Protein AF-A0A396QS77-F1 (afdb_monomer_lite)

Secondary structure (DSSP, 8-state):
---EEEEEEE-PPTT--EEEEE-TTS-EEEEEETTS-HHHHHHHHHHIIIIIITTTGGG---HHHHHHHHTTTTSS------------S---HHHHHHHHHHHHHHHHHHHHHHHHHHHHHHHHHHHTT-HHHHHHHHHHH---

Radius of gyration: 27.16 Å; chains: 1; bounding box: 49×46×74 Å

Sequence (144 aa):
MNEIVNIQLLNMEIGVKEQLVELPDGNYTLFLNSRYSTDTNYESYLHAYNKHVLGNDFEKSNVQQIEAVAHVDNNPPAPKAEKRSTPAAMMSRNIFEKRIQAIKRRQRRIRKELARVERDMKKLERYGVDFFARAEEEHLYGGL

pLDDT: mean 74.08, std 15.22, range [44.97, 93.94]

Structure (mmCIF, N/CA/C/O backbone):
data_AF-A0A396QS77-F1
#
_entry.id   AF-A0A396QS77-F1
#
loop_
_atom_site.group_PDB
_atom_site.id
_atom_site.type_symbol
_atom_site.label_atom_id
_atom_site.label_alt_id
_atom_site.label_comp_id
_atom_site.label_asym_id
_atom_site.label_entity_id
_atom_site.label_seq_id
_atom_site.pdbx_PDB_ins_code
_atom_site.Cartn_x
_atom_site.Cartn_y
_atom_site.Cartn_z
_atom_site.occupancy
_atom_site.B_iso_or_equiv
_atom_site.auth_seq_id
_atom_site.auth_comp_id
_atom_site.auth_asym_id
_atom_site.auth_atom_id
_atom_site.pdbx_PDB_model_num
ATOM 1 N N . MET A 1 1 ? -3.271 21.255 24.816 1.00 59.22 1 MET A N 1
ATOM 2 C CA . MET A 1 1 ? -2.546 20.710 23.653 1.00 59.22 1 MET A CA 1
ATOM 3 C C . MET A 1 1 ? -2.451 19.228 23.913 1.00 59.22 1 MET A C 1
ATOM 5 O O . MET A 1 1 ? -1.978 18.873 24.982 1.00 59.22 1 MET A O 1
ATOM 9 N N . ASN A 1 2 ? -3.000 18.409 23.024 1.00 70.00 2 ASN A N 1
ATOM 10 C CA . ASN A 1 2 ? -3.003 16.962 23.197 1.00 70.00 2 ASN A CA 1
ATOM 11 C C . ASN A 1 2 ? -1.654 16.423 22.725 1.00 70.00 2 ASN A C 1
ATOM 13 O O . ASN A 1 2 ? -1.241 16.712 21.602 1.00 70.00 2 ASN A O 1
ATOM 17 N N . GLU A 1 3 ? -0.959 15.676 23.577 1.00 79.81 3 GLU A N 1
ATOM 18 C CA . GLU A 1 3 ? 0.391 15.188 23.290 1.00 79.81 3 GLU A CA 1
ATOM 19 C C . GLU A 1 3 ? 0.534 13.702 23.639 1.00 79.81 3 GLU A C 1
ATOM 21 O O . GLU A 1 3 ? -0.193 13.153 24.475 1.00 79.81 3 GLU A O 1
ATOM 26 N N . ILE A 1 4 ? 1.488 13.037 22.981 1.00 81.06 4 ILE A N 1
ATOM 27 C CA . ILE A 1 4 ? 1.901 11.678 23.338 1.00 81.06 4 ILE A CA 1
ATOM 28 C C . ILE A 1 4 ? 2.913 11.800 24.471 1.00 81.06 4 ILE A C 1
ATOM 30 O O . ILE A 1 4 ? 4.058 12.187 24.252 1.00 81.06 4 ILE A O 1
ATOM 34 N N . VAL A 1 5 ? 2.485 11.468 25.683 1.00 84.38 5 VAL A N 1
ATOM 35 C CA . VAL A 1 5 ? 3.304 11.633 26.894 1.00 84.38 5 VAL A CA 1
ATOM 36 C C . VAL A 1 5 ? 4.190 10.411 27.139 1.00 84.38 5 VAL A C 1
ATOM 38 O O . VAL A 1 5 ? 5.237 10.511 27.775 1.00 84.38 5 VAL A O 1
ATOM 41 N N . ASN A 1 6 ? 3.794 9.246 26.624 1.00 87.12 6 ASN A N 1
ATOM 42 C CA . ASN A 1 6 ? 4.503 7.995 26.852 1.00 87.12 6 ASN A CA 1
ATOM 43 C C . ASN A 1 6 ? 4.466 7.100 25.608 1.00 87.12 6 ASN A C 1
ATOM 45 O O . ASN A 1 6 ? 3.424 6.964 24.962 1.00 87.12 6 ASN A O 1
ATOM 49 N N . ILE A 1 7 ? 5.605 6.475 25.298 1.00 88.69 7 ILE A N 1
ATOM 50 C CA . ILE A 1 7 ? 5.770 5.540 24.183 1.00 88.69 7 ILE A CA 1
ATOM 51 C C . ILE A 1 7 ? 6.382 4.256 24.729 1.00 88.69 7 ILE A C 1
ATOM 53 O O . ILE A 1 7 ? 7.469 4.278 25.307 1.00 88.69 7 ILE A O 1
ATOM 57 N N . GLN A 1 8 ? 5.705 3.130 24.524 1.00 90.62 8 GLN A N 1
ATOM 58 C CA . GLN A 1 8 ? 6.179 1.828 24.979 1.00 90.62 8 GLN A CA 1
ATOM 59 C C . GLN A 1 8 ? 6.221 0.818 23.838 1.00 90.62 8 GLN A C 1
ATOM 61 O O . GLN A 1 8 ? 5.301 0.712 23.030 1.00 90.62 8 GLN A O 1
ATOM 66 N N . LEU A 1 9 ? 7.300 0.042 23.801 1.00 90.50 9 LEU A N 1
ATOM 67 C CA . LEU A 1 9 ? 7.445 -1.095 22.901 1.00 90.50 9 LEU A CA 1
ATOM 68 C C . LEU A 1 9 ? 6.901 -2.341 23.597 1.00 90.50 9 LEU A C 1
ATOM 70 O O . LEU A 1 9 ? 7.461 -2.793 24.596 1.00 90.50 9 LEU A O 1
ATOM 74 N N . LEU A 1 10 ? 5.825 -2.904 23.058 1.00 89.69 10 LEU A N 1
ATOM 75 C CA . LEU A 1 10 ? 5.190 -4.110 23.579 1.00 89.69 10 LEU A CA 1
ATOM 76 C C . LEU A 1 10 ? 5.236 -5.231 22.545 1.00 89.69 10 LEU A C 1
ATOM 78 O O . LEU A 1 10 ? 5.105 -5.006 21.343 1.00 89.69 10 LEU A O 1
ATOM 82 N N . ASN A 1 11 ? 5.393 -6.465 23.020 1.00 88.56 11 ASN A N 1
ATOM 83 C CA . ASN A 1 11 ? 5.269 -7.643 22.169 1.00 88.56 11 ASN A CA 1
ATOM 84 C C . ASN A 1 11 ? 3.782 -7.959 21.962 1.00 88.56 11 ASN A C 1
ATOM 86 O O . ASN A 1 11 ? 3.164 -8.615 22.799 1.00 88.56 11 ASN A O 1
ATOM 90 N N . MET A 1 12 ? 3.217 -7.449 20.868 1.00 86.25 12 MET A N 1
ATOM 91 C CA . MET A 1 12 ? 1.801 -7.598 20.526 1.00 86.25 12 MET A CA 1
ATOM 92 C C . MET A 1 12 ? 1.569 -8.725 19.503 1.00 86.25 12 MET A C 1
ATOM 94 O O . MET A 1 12 ? 2.503 -9.308 18.936 1.00 86.25 12 MET A O 1
ATOM 98 N N . GLU A 1 13 ? 0.303 -9.062 19.256 1.00 81.88 13 GLU A N 1
ATOM 99 C CA . GLU A 1 13 ? -0.072 -10.028 18.221 1.00 81.88 13 GLU A CA 1
ATOM 100 C C . GLU A 1 13 ? 0.344 -9.567 16.813 1.00 81.88 13 GLU A C 1
ATOM 102 O O . GLU A 1 13 ? 0.506 -8.377 16.525 1.00 81.88 13 GLU A O 1
A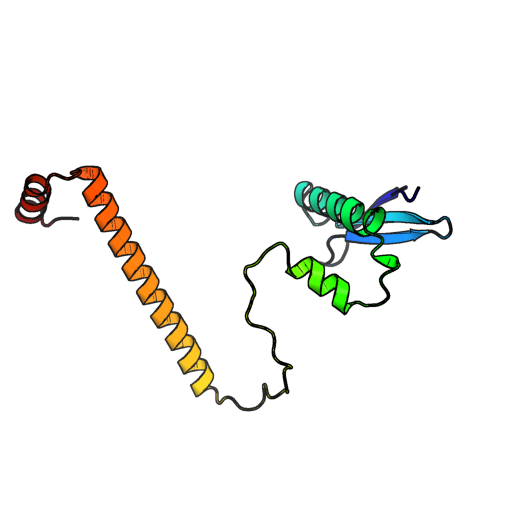TOM 107 N N . ILE A 1 14 ? 0.543 -10.533 15.913 1.00 73.50 14 ILE A N 1
ATOM 108 C CA . ILE A 1 14 ? 0.912 -10.262 14.520 1.00 73.50 14 ILE A CA 1
ATOM 109 C C . ILE A 1 14 ? -0.302 -9.650 13.813 1.00 73.50 14 ILE A C 1
ATOM 111 O O . ILE A 1 14 ? -1.373 -10.246 13.791 1.00 73.50 14 ILE A O 1
ATOM 115 N N . GLY A 1 15 ? -0.120 -8.471 13.217 1.00 74.88 15 GLY A N 1
ATOM 116 C CA . GLY A 1 15 ? -1.182 -7.718 12.537 1.00 74.88 15 GLY A CA 1
ATOM 117 C C . GLY A 1 15 ? -1.560 -6.403 13.221 1.00 74.88 15 GLY A C 1
ATOM 118 O O . GLY A 1 15 ? -2.062 -5.509 12.546 1.00 74.88 15 GLY A O 1
ATOM 119 N N . VAL A 1 16 ? -1.231 -6.228 14.505 1.00 79.06 16 VAL A N 1
ATOM 120 C CA . VAL A 1 16 ? 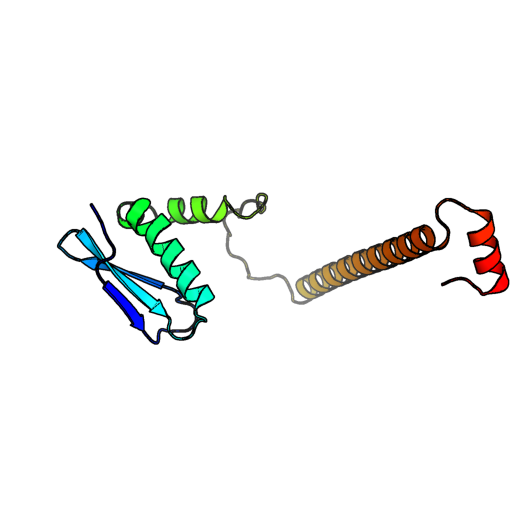-1.387 -4.945 15.212 1.00 79.06 16 VAL A CA 1
ATOM 121 C C . VAL A 1 16 ? -0.048 -4.214 15.199 1.00 79.06 16 VAL A C 1
ATOM 123 O O . VAL A 1 16 ? 0.933 -4.723 15.740 1.00 79.06 16 VAL A O 1
ATOM 126 N N . LYS A 1 17 ? 0.022 -3.059 14.529 1.00 82.69 17 LYS A N 1
ATOM 127 C CA . LYS A 1 17 ? 1.255 -2.253 14.424 1.00 82.69 17 LYS A CA 1
ATOM 128 C C . LYS A 1 17 ? 1.407 -1.285 15.593 1.00 82.69 17 LYS A C 1
ATOM 130 O O . LYS A 1 17 ? 2.458 -1.239 16.229 1.00 82.69 17 LYS A O 1
ATOM 135 N N . GLU A 1 18 ? 0.330 -0.574 15.892 1.00 84.50 18 GLU A N 1
ATOM 136 C CA . GLU A 1 18 ? 0.260 0.443 16.931 1.00 84.50 18 GLU A CA 1
ATOM 137 C C . GLU A 1 18 ? -1.072 0.357 17.672 1.00 84.50 18 GLU A C 1
ATOM 139 O O . GLU A 1 18 ? -2.082 -0.082 17.116 1.00 84.50 18 GLU A O 1
ATOM 144 N N . GLN A 1 19 ? -1.066 0.790 18.926 1.00 83.94 19 GLN A N 1
ATOM 145 C CA . GLN A 1 19 ? -2.266 0.977 19.725 1.00 83.94 19 GLN A CA 1
ATOM 146 C C . GLN A 1 19 ? -2.123 2.271 20.518 1.00 83.94 19 GLN A C 1
ATOM 148 O O . GLN A 1 19 ? -1.087 2.519 21.132 1.00 83.94 19 GLN A O 1
ATOM 153 N N . LEU A 1 20 ? -3.164 3.095 20.508 1.00 84.19 20 LEU A N 1
ATOM 154 C CA . LEU A 1 20 ? -3.175 4.387 21.180 1.00 84.19 20 LEU A CA 1
ATOM 155 C C . LEU A 1 20 ? -4.259 4.379 22.258 1.00 84.19 20 LEU A C 1
ATOM 157 O O . LEU A 1 20 ? -5.385 3.950 22.005 1.00 84.19 20 LEU A O 1
ATOM 161 N N . VAL A 1 21 ? -3.901 4.814 23.464 1.00 84.00 21 VAL A N 1
ATOM 162 C CA . VAL A 1 21 ? -4.811 4.884 24.612 1.00 84.00 21 VAL A CA 1
ATOM 163 C C . VAL A 1 21 ? -4.833 6.312 25.129 1.00 84.00 21 VAL A C 1
ATOM 165 O O . VAL A 1 21 ? -3.786 6.871 25.459 1.00 84.00 21 VAL A O 1
ATOM 168 N N . GLU A 1 22 ? -6.026 6.889 25.199 1.00 84.25 22 GLU A N 1
ATOM 169 C CA . GLU A 1 22 ? -6.252 8.202 25.790 1.00 84.25 22 GLU A CA 1
ATOM 170 C C . GLU A 1 22 ? -6.338 8.091 27.316 1.00 84.25 22 GLU A C 1
ATOM 172 O O . GLU A 1 22 ? -6.998 7.204 27.863 1.00 84.25 22 GLU A O 1
ATOM 177 N N . LEU A 1 23 ? -5.632 8.980 28.006 1.00 83.56 23 LEU A N 1
ATOM 178 C CA . LEU A 1 23 ? -5.692 9.134 29.451 1.00 83.56 23 LEU A CA 1
ATOM 179 C C . LEU A 1 23 ? -6.840 10.082 29.825 1.00 83.56 23 LEU A C 1
ATOM 181 O O . LEU A 1 23 ? -7.202 10.950 29.033 1.00 83.56 23 LEU A O 1
ATOM 185 N N . PRO A 1 24 ? -7.353 9.999 31.066 1.00 80.19 24 PRO A N 1
ATOM 186 C CA . PRO A 1 24 ? -8.389 10.909 31.566 1.00 80.19 24 PRO A CA 1
ATOM 187 C C . PRO A 1 24 ? -8.038 12.400 31.446 1.00 80.19 24 PRO A C 1
ATOM 189 O O . PRO A 1 24 ? -8.931 13.235 31.355 1.00 80.19 24 PRO A O 1
ATOM 192 N N . ASP A 1 25 ? -6.743 12.722 31.417 1.00 78.19 25 ASP A N 1
ATOM 193 C CA . ASP A 1 25 ? -6.226 14.087 31.310 1.00 78.19 25 ASP A CA 1
ATOM 194 C C . ASP A 1 25 ? -6.196 14.622 29.858 1.00 78.19 25 ASP A C 1
ATOM 196 O O . ASP A 1 25 ? -5.723 15.733 29.628 1.00 78.19 25 ASP A O 1
ATOM 200 N N . GLY A 1 26 ? -6.659 13.842 28.867 1.00 75.31 26 GLY A N 1
ATOM 201 C CA . GLY A 1 26 ? -6.647 14.200 27.435 1.00 75.31 26 GLY A CA 1
ATOM 202 C C . GLY A 1 26 ? -5.299 13.986 26.730 1.00 75.31 26 GLY A C 1
ATOM 203 O O . GLY A 1 26 ? -5.114 14.360 25.572 1.00 75.31 26 GLY A O 1
ATOM 204 N N . ASN A 1 27 ? -4.339 13.385 27.433 1.00 83.31 27 ASN A N 1
ATOM 205 C CA . ASN A 1 27 ? -3.037 12.989 26.901 1.00 83.31 27 ASN A CA 1
ATOM 206 C C . ASN A 1 27 ? -3.056 11.543 26.403 1.00 83.31 27 ASN A C 1
ATOM 208 O O . ASN A 1 27 ? -3.898 10.752 26.814 1.00 83.31 27 ASN A O 1
ATOM 212 N N . TYR A 1 28 ? -2.085 11.160 25.576 1.00 84.94 28 TYR A N 1
ATOM 213 C CA . TYR A 1 28 ? -2.070 9.836 24.955 1.00 84.94 28 TYR A CA 1
ATOM 214 C C . TYR A 1 28 ? -0.846 9.008 25.357 1.00 84.94 28 TYR A C 1
ATOM 216 O O . TYR A 1 28 ? 0.267 9.522 25.494 1.00 84.94 28 TYR A O 1
ATOM 224 N N . THR A 1 29 ? -1.047 7.698 25.508 1.00 88.62 29 THR A N 1
ATOM 225 C CA . THR A 1 29 ? 0.028 6.699 25.571 1.00 88.62 29 THR A CA 1
ATOM 226 C C . THR A 1 29 ? 0.011 5.851 24.308 1.00 88.62 29 THR A C 1
ATOM 228 O O . THR A 1 29 ? -1.002 5.227 23.986 1.00 88.62 29 THR A O 1
ATOM 231 N N . LEU A 1 30 ? 1.143 5.824 23.604 1.00 88.69 30 LEU A N 1
ATOM 232 C CA . LEU A 1 30 ? 1.327 5.065 22.374 1.00 88.69 30 LEU A CA 1
ATOM 233 C C . LEU A 1 30 ? 2.071 3.755 22.647 1.00 88.69 30 LEU A C 1
ATOM 235 O O . LEU A 1 30 ? 3.158 3.739 23.226 1.00 88.69 30 LEU A O 1
ATOM 239 N N . PHE A 1 31 ? 1.520 2.661 22.141 1.00 90.31 31 PHE A N 1
ATOM 240 C CA . PHE A 1 31 ? 2.132 1.343 22.164 1.00 90.31 31 PHE A CA 1
ATOM 241 C C . PHE A 1 31 ? 2.538 0.932 20.750 1.00 90.31 31 PHE A C 1
ATOM 243 O O . PHE A 1 31 ? 1.704 0.886 19.847 1.00 90.31 31 PHE A O 1
ATOM 250 N N . LEU A 1 32 ? 3.816 0.610 20.564 1.00 89.75 32 LEU A N 1
ATOM 251 C CA . LEU A 1 32 ? 4.381 0.136 19.300 1.00 89.75 32 LEU A CA 1
ATOM 252 C C . LEU A 1 32 ? 4.727 -1.345 19.401 1.00 89.75 32 LEU A C 1
ATOM 254 O O . LEU A 1 32 ? 5.179 -1.821 20.446 1.00 89.75 32 LEU A O 1
ATOM 258 N N . ASN A 1 33 ? 4.526 -2.085 18.314 1.00 90.81 33 ASN A N 1
ATOM 259 C CA . ASN A 1 33 ? 4.792 -3.515 18.316 1.00 90.81 33 ASN A CA 1
ATOM 260 C C . ASN A 1 33 ? 6.292 -3.799 18.137 1.00 90.81 33 ASN A C 1
ATOM 262 O O . ASN A 1 33 ? 6.888 -3.551 17.087 1.00 90.81 33 ASN A O 1
ATOM 266 N N . SER A 1 34 ? 6.905 -4.386 19.165 1.00 89.19 34 SER A N 1
ATOM 267 C CA . SER A 1 34 ? 8.338 -4.701 19.195 1.00 89.19 34 SER A CA 1
ATOM 268 C C . SER A 1 34 ? 8.773 -5.753 18.170 1.00 89.19 34 SER A C 1
ATOM 270 O O . SER A 1 34 ? 9.968 -5.933 17.950 1.00 89.19 34 SER A O 1
ATOM 272 N N . ARG A 1 35 ? 7.825 -6.451 17.532 1.00 87.00 35 ARG A N 1
ATOM 273 C CA . ARG A 1 35 ? 8.097 -7.457 16.494 1.00 87.00 35 ARG A CA 1
ATOM 274 C C . ARG A 1 35 ? 8.395 -6.857 15.123 1.00 87.00 35 ARG A C 1
ATOM 276 O O . ARG A 1 35 ? 8.922 -7.573 14.274 1.00 87.00 35 ARG A O 1
ATOM 283 N N . TYR A 1 36 ? 8.038 -5.596 14.884 1.00 86.88 36 TYR A N 1
ATOM 284 C CA . TYR A 1 36 ? 8.361 -4.919 13.629 1.00 86.88 36 TYR A CA 1
ATOM 285 C C . TYR A 1 36 ? 9.722 -4.226 13.696 1.00 86.88 36 TYR A C 1
ATOM 287 O O . TYR A 1 36 ? 10.272 -3.980 14.770 1.00 86.88 36 TYR A O 1
ATOM 295 N N . SER A 1 37 ? 10.272 -3.919 12.519 1.00 88.69 37 SER A N 1
ATOM 296 C CA . SER A 1 37 ? 11.521 -3.169 12.405 1.00 88.69 37 SER A CA 1
ATOM 297 C C . SER A 1 37 ? 11.381 -1.752 12.962 1.00 88.69 37 SER A C 1
ATOM 299 O O . SER A 1 37 ? 10.283 -1.198 13.049 1.00 88.69 37 SER A O 1
ATOM 301 N N . THR A 1 38 ? 12.521 -1.145 13.286 1.00 87.44 38 THR A N 1
ATOM 302 C CA . THR A 1 38 ? 12.615 0.257 13.715 1.00 87.44 38 THR A CA 1
ATOM 303 C C . THR A 1 38 ? 11.938 1.206 12.733 1.00 87.44 38 THR A C 1
ATOM 305 O O . THR A 1 38 ? 11.179 2.066 13.164 1.00 87.44 38 THR A O 1
ATOM 308 N N . ASP A 1 39 ? 12.138 1.003 11.431 1.00 88.38 39 ASP A N 1
ATOM 309 C CA . ASP A 1 39 ? 11.572 1.864 10.385 1.00 88.38 39 ASP A CA 1
ATOM 310 C C . ASP A 1 39 ? 10.045 1.756 10.350 1.00 88.38 39 ASP A C 1
ATOM 312 O O . ASP A 1 39 ? 9.341 2.760 10.328 1.00 88.38 39 ASP A O 1
ATOM 316 N N . THR A 1 40 ? 9.520 0.532 10.455 1.00 84.88 40 THR A N 1
ATOM 317 C CA . THR A 1 40 ? 8.069 0.299 10.503 1.00 84.88 40 THR A CA 1
ATOM 318 C C . THR A 1 40 ? 7.454 0.922 11.758 1.00 84.88 40 THR A C 1
ATOM 320 O O . THR A 1 40 ? 6.365 1.491 11.707 1.00 84.88 40 THR A O 1
ATOM 323 N N . ASN A 1 41 ? 8.146 0.832 12.895 1.00 87.31 41 ASN A N 1
ATOM 324 C CA . ASN A 1 41 ? 7.707 1.440 14.149 1.00 87.31 41 ASN A CA 1
ATOM 325 C C . ASN A 1 41 ? 7.778 2.971 14.104 1.00 87.31 41 ASN A C 1
ATOM 327 O O . ASN A 1 41 ? 6.919 3.632 14.683 1.00 87.31 41 ASN A O 1
ATOM 331 N N . TYR A 1 42 ? 8.744 3.539 13.382 1.00 87.38 42 TYR A N 1
ATOM 332 C CA . TYR A 1 42 ? 8.826 4.976 13.138 1.00 87.38 42 TYR A CA 1
ATOM 333 C C . TYR A 1 42 ? 7.675 5.476 12.254 1.00 87.38 42 TYR A C 1
ATOM 335 O O . TYR A 1 42 ? 7.029 6.468 12.589 1.00 87.38 42 TYR A O 1
ATOM 343 N N . GLU A 1 43 ? 7.350 4.760 11.175 1.00 85.69 43 GLU A N 1
ATOM 344 C CA . GLU A 1 43 ? 6.171 5.065 10.351 1.00 85.69 43 GLU A CA 1
ATOM 345 C C . GLU A 1 43 ? 4.872 4.981 11.161 1.00 85.69 43 GLU A C 1
ATOM 347 O O . GLU A 1 43 ? 4.003 5.842 11.031 1.00 85.69 43 GLU A O 1
ATOM 352 N N . SER A 1 44 ? 4.768 3.976 12.031 1.00 84.00 44 SER A N 1
ATOM 353 C CA . SER A 1 44 ? 3.619 3.780 12.923 1.00 84.00 44 SER A CA 1
ATOM 354 C C . SER A 1 44 ? 3.503 4.919 13.951 1.00 84.00 44 SER A C 1
ATOM 356 O O . SER A 1 44 ? 2.432 5.469 14.189 1.00 84.00 44 SER A O 1
ATOM 358 N N . TYR A 1 45 ? 4.630 5.383 14.500 1.00 87.25 45 TYR A N 1
ATOM 359 C CA . TYR A 1 45 ? 4.664 6.571 15.357 1.00 87.25 45 TYR A CA 1
ATOM 360 C C . TYR A 1 45 ? 4.159 7.828 14.633 1.00 87.25 45 TYR A C 1
ATOM 362 O O . TYR A 1 45 ? 3.305 8.549 15.155 1.00 87.25 45 TYR A O 1
ATOM 370 N N . LEU A 1 46 ? 4.662 8.090 13.422 1.00 84.88 46 LEU A N 1
ATOM 371 C CA . LEU A 1 46 ? 4.236 9.241 12.625 1.00 84.88 46 LEU A CA 1
ATOM 372 C C . LEU A 1 46 ? 2.753 9.161 12.259 1.00 84.88 46 LEU A C 1
ATOM 374 O O . LEU A 1 46 ? 2.068 10.183 12.264 1.00 84.88 46 LEU A O 1
ATOM 378 N N . HIS A 1 47 ? 2.259 7.961 11.953 1.00 83.38 47 HIS A N 1
ATOM 379 C CA . HIS A 1 47 ? 0.845 7.720 11.704 1.00 83.38 47 HIS A CA 1
ATOM 380 C C . HIS A 1 47 ? 0.003 8.081 12.934 1.00 83.38 47 HIS A C 1
ATOM 382 O O . HIS A 1 47 ? -0.911 8.900 12.817 1.00 83.38 47 HIS A O 1
ATOM 388 N N . ALA A 1 48 ? 0.360 7.569 14.113 1.00 81.94 48 ALA A N 1
ATOM 389 C CA . ALA A 1 48 ? -0.356 7.854 15.349 1.00 81.94 48 ALA A CA 1
ATOM 390 C C . ALA A 1 48 ? -0.355 9.347 15.712 1.00 81.94 48 ALA A C 1
ATOM 392 O O . ALA A 1 48 ? -1.400 9.910 16.041 1.00 81.94 48 ALA A O 1
ATOM 393 N N . TYR A 1 49 ? 0.792 10.018 15.605 1.00 83.12 49 TYR A N 1
ATOM 394 C CA . TYR A 1 49 ? 0.898 11.441 15.923 1.00 83.12 49 TYR A CA 1
ATOM 395 C C . TYR A 1 49 ? 0.104 12.316 14.938 1.00 83.12 49 TYR A C 1
ATOM 397 O O . TYR A 1 49 ? -0.726 13.131 15.343 1.00 83.12 49 TYR A O 1
ATOM 405 N N . ASN A 1 50 ? 0.303 12.117 13.631 1.00 80.00 50 ASN A N 1
ATOM 406 C CA . ASN A 1 50 ? -0.304 12.976 12.615 1.00 80.00 50 ASN A CA 1
ATOM 407 C C . ASN A 1 50 ? -1.797 12.705 12.413 1.00 80.00 50 ASN A C 1
ATOM 409 O O . ASN A 1 50 ? -2.553 13.643 12.169 1.00 80.00 50 ASN A O 1
ATOM 413 N N . LYS A 1 51 ? -2.238 11.444 12.486 1.00 72.44 51 LYS A N 1
ATOM 414 C CA . LYS A 1 51 ? -3.644 11.101 12.235 1.00 72.44 51 LYS A CA 1
ATOM 415 C C . LYS A 1 51 ? -4.490 11.079 13.493 1.00 72.44 51 LYS A C 1
ATOM 417 O O . LYS A 1 51 ? -5.598 11.602 13.473 1.00 72.44 51 LYS A O 1
ATOM 422 N N . HIS A 1 52 ? -3.989 10.505 14.583 1.00 71.00 52 HIS A N 1
ATOM 423 C CA . HIS A 1 52 ? -4.827 10.295 15.760 1.00 71.00 52 HIS A CA 1
ATOM 424 C C . HIS A 1 52 ? -4.766 11.464 16.743 1.00 71.00 52 HIS A C 1
ATOM 426 O O . HIS A 1 52 ? -5.819 11.917 17.180 1.00 71.00 52 HIS A O 1
ATOM 432 N N . VAL A 1 53 ? -3.575 12.008 17.021 1.00 71.69 53 VAL A N 1
ATOM 433 C CA . VAL A 1 53 ? -3.419 13.137 17.959 1.00 71.69 53 VAL A CA 1
ATOM 434 C C . VAL A 1 53 ? -3.781 14.475 17.311 1.00 71.69 53 VAL A C 1
ATOM 436 O O . VAL A 1 53 ? -4.531 15.254 17.889 1.00 71.69 53 VAL A O 1
ATOM 439 N N . LEU A 1 54 ? -3.293 14.744 16.095 1.00 70.06 54 LEU A N 1
ATOM 440 C CA . LEU A 1 54 ? -3.599 15.990 15.375 1.00 70.06 54 LEU A CA 1
ATOM 441 C C . LEU A 1 54 ? -4.919 15.935 14.586 1.00 70.06 54 LEU A C 1
ATOM 443 O O . LEU A 1 54 ? -5.546 16.970 14.367 1.00 70.06 54 LEU A O 1
ATOM 447 N N . GLY A 1 55 ? -5.345 14.747 14.147 1.00 64.38 55 GLY A N 1
ATOM 448 C CA . GLY A 1 55 ? -6.531 14.561 13.298 1.00 64.38 55 GLY A CA 1
ATOM 449 C C . GLY A 1 55 ? -7.843 14.271 14.038 1.00 64.38 55 GLY A C 1
ATOM 450 O O . GLY A 1 55 ? -8.854 14.035 13.366 1.00 64.38 55 GLY A O 1
ATOM 451 N N . ASN A 1 56 ? -7.832 14.291 15.381 1.00 62.28 56 ASN A N 1
ATOM 452 C CA . ASN A 1 56 ? -8.978 14.053 16.272 1.00 62.28 56 ASN A CA 1
ATOM 453 C C . ASN A 1 56 ? -9.811 12.811 15.891 1.00 62.28 56 ASN A C 1
ATOM 455 O O . ASN A 1 56 ? -11.042 12.830 15.873 1.00 62.28 56 ASN A O 1
ATOM 459 N N . ASP A 1 57 ? -9.142 11.705 15.552 1.00 54.00 57 ASP A N 1
ATOM 460 C CA . ASP A 1 57 ? -9.827 10.479 15.114 1.00 54.00 57 ASP A CA 1
ATOM 461 C C . ASP A 1 57 ? -10.679 9.828 16.220 1.00 54.00 57 ASP A C 1
ATOM 463 O O . ASP A 1 57 ? -11.625 9.111 15.898 1.00 54.00 57 ASP A O 1
ATOM 467 N N . PHE A 1 58 ? -10.413 10.108 17.503 1.00 54.53 58 PHE A N 1
ATOM 468 C CA . PHE A 1 58 ? -11.206 9.590 18.630 1.00 54.53 58 PHE A CA 1
ATOM 469 C C . PHE A 1 58 ? -12.567 10.279 18.808 1.00 54.53 58 PHE A C 1
ATOM 471 O O . PHE A 1 58 ? -13.472 9.697 19.401 1.00 54.53 58 PHE A O 1
ATOM 478 N N . GLU A 1 59 ? -12.760 11.475 18.243 1.00 53.34 59 GLU A N 1
ATOM 479 C CA . GLU A 1 59 ? -14.053 12.178 18.254 1.00 53.34 59 GLU A CA 1
ATOM 480 C C . GLU A 1 59 ? -14.949 11.796 17.064 1.00 53.34 59 GLU A C 1
ATOM 482 O O . GLU A 1 59 ? -16.123 12.179 16.992 1.00 53.34 59 GLU A O 1
ATOM 487 N N . LYS A 1 60 ? -14.424 11.025 16.104 1.00 51.19 60 LYS A N 1
ATOM 488 C CA . LYS A 1 60 ? -15.177 10.621 14.917 1.00 51.19 60 LYS A CA 1
ATOM 489 C C . LYS A 1 60 ? -16.096 9.458 15.268 1.00 51.19 60 LYS A C 1
ATOM 491 O O . LYS A 1 60 ? -15.737 8.289 15.216 1.00 51.19 60 LYS A O 1
ATOM 496 N N . SER A 1 61 ? -17.344 9.805 15.550 1.00 47.22 61 SER A N 1
ATOM 497 C CA . SER A 1 61 ? -18.467 8.910 15.861 1.00 47.22 61 SER A CA 1
ATOM 498 C C . SER A 1 61 ? -18.840 7.892 14.767 1.00 47.22 61 SER A C 1
ATOM 500 O O . SER A 1 61 ? -19.803 7.143 14.934 1.00 47.22 61 SER A O 1
ATOM 502 N N . ASN A 1 62 ? -18.122 7.839 13.638 1.00 47.94 62 ASN A N 1
ATOM 503 C CA . ASN A 1 62 ? -18.522 7.062 12.471 1.00 47.94 62 ASN A CA 1
ATOM 504 C C . ASN A 1 62 ? -17.331 6.356 11.801 1.00 47.94 62 ASN A C 1
ATOM 506 O O . ASN A 1 62 ? -16.590 6.942 11.008 1.00 47.94 62 ASN A O 1
ATOM 510 N N . VAL A 1 63 ? -17.186 5.063 12.100 1.00 52.50 63 VAL A N 1
ATOM 511 C CA . VAL A 1 63 ? -16.127 4.165 11.603 1.00 52.50 63 VAL A CA 1
ATOM 512 C C . VAL A 1 63 ? -16.035 4.171 10.067 1.00 52.50 63 VAL A C 1
ATOM 514 O O . VAL A 1 63 ? -14.937 4.119 9.515 1.00 52.50 63 VAL A O 1
ATOM 517 N N . GLN A 1 64 ? -17.162 4.334 9.358 1.00 47.62 64 GLN A N 1
ATOM 518 C CA . GLN A 1 64 ? -17.193 4.400 7.891 1.00 47.62 64 GLN A CA 1
ATOM 519 C C . GLN A 1 64 ? -16.512 5.647 7.296 1.00 47.62 64 GLN A C 1
ATOM 521 O O . GLN A 1 64 ? -16.057 5.601 6.153 1.00 47.62 64 GLN A O 1
ATOM 526 N N . GLN A 1 65 ? -16.445 6.768 8.022 1.00 51.81 65 GLN A N 1
ATOM 527 C CA . GLN A 1 65 ? -15.818 7.995 7.510 1.00 51.81 65 GLN A CA 1
ATOM 528 C C . GLN A 1 65 ? -14.286 7.929 7.579 1.00 51.81 65 GLN A C 1
ATOM 530 O O . GLN A 1 65 ? -13.610 8.455 6.697 1.00 51.81 65 GLN A O 1
ATOM 535 N N . ILE A 1 66 ? -13.743 7.233 8.581 1.00 52.28 66 ILE A N 1
ATOM 536 C CA . ILE A 1 66 ? -12.297 7.046 8.772 1.00 52.28 66 ILE A CA 1
ATOM 537 C C . ILE A 1 66 ? -11.738 6.095 7.701 1.00 52.28 66 ILE A C 1
ATOM 539 O O . ILE A 1 66 ? -10.712 6.388 7.084 1.00 52.28 66 ILE A O 1
ATOM 543 N N . GLU A 1 67 ? -12.461 5.007 7.403 1.00 48.91 67 GLU A N 1
ATOM 544 C CA . GLU A 1 67 ? -12.115 4.070 6.322 1.00 48.91 67 GLU A CA 1
ATOM 545 C C . GLU A 1 67 ? -12.099 4.772 4.952 1.00 48.91 67 GLU A C 1
ATOM 547 O O . GLU A 1 67 ? -11.194 4.559 4.145 1.00 48.91 67 GLU A O 1
ATOM 552 N N . ALA A 1 68 ? -13.061 5.668 4.702 1.00 52.19 68 ALA A N 1
ATOM 553 C CA . ALA A 1 68 ? -13.138 6.419 3.453 1.00 52.19 68 ALA A CA 1
ATOM 554 C C . ALA A 1 68 ? -11.934 7.354 3.252 1.00 52.19 68 ALA A C 1
ATOM 556 O O . ALA A 1 68 ? -11.373 7.375 2.161 1.00 52.19 68 ALA A O 1
ATOM 557 N N . VAL A 1 69 ? -11.500 8.087 4.283 1.00 56.84 69 VAL A N 1
ATOM 558 C CA . VAL A 1 69 ? -10.337 8.991 4.184 1.00 56.84 69 VAL A CA 1
ATOM 559 C C . VAL A 1 69 ? -9.040 8.198 3.989 1.00 56.84 69 VAL A C 1
ATOM 561 O O . VAL A 1 69 ? -8.248 8.523 3.109 1.00 56.84 69 VAL A O 1
ATOM 564 N N . ALA A 1 70 ? -8.851 7.094 4.720 1.00 54.12 70 ALA A N 1
ATOM 565 C CA . ALA A 1 70 ? -7.657 6.254 4.591 1.00 54.12 70 ALA A CA 1
ATOM 566 C C . ALA A 1 70 ? -7.521 5.574 3.211 1.00 54.12 70 ALA A C 1
ATOM 568 O O . ALA A 1 70 ? -6.409 5.259 2.782 1.00 54.12 70 ALA A O 1
ATOM 569 N N . HIS A 1 71 ? -8.637 5.357 2.507 1.00 51.31 71 HIS A N 1
ATOM 570 C CA . HIS A 1 71 ? -8.667 4.739 1.180 1.00 51.31 71 HIS A CA 1
ATOM 571 C C . HIS A 1 71 ? -8.625 5.726 0.000 1.00 51.31 71 HIS A C 1
ATOM 573 O O . HIS A 1 71 ? -8.536 5.270 -1.141 1.00 51.31 71 HIS A O 1
ATOM 579 N N . VAL A 1 72 ? -8.658 7.042 0.235 1.00 52.12 72 VAL A N 1
ATOM 580 C CA . VAL A 1 72 ? -8.604 8.058 -0.837 1.00 52.12 72 VAL A CA 1
ATOM 581 C C . VAL A 1 72 ? -7.166 8.402 -1.245 1.00 52.12 72 VAL A C 1
ATOM 583 O O . VAL A 1 72 ? -6.916 8.625 -2.428 1.00 52.12 72 VAL A O 1
ATOM 586 N N . ASP A 1 73 ? -6.200 8.349 -0.325 1.00 50.75 73 ASP A N 1
ATOM 587 C CA . ASP A 1 73 ? -4.860 8.904 -0.580 1.00 50.75 73 ASP A CA 1
ATOM 588 C C . ASP A 1 73 ? -3.897 7.985 -1.358 1.00 50.75 73 ASP A C 1
ATOM 590 O O . ASP A 1 73 ? -2.841 8.441 -1.784 1.00 50.75 73 ASP A O 1
ATOM 594 N N . ASN A 1 74 ? -4.226 6.705 -1.588 1.00 49.72 74 ASN A N 1
ATOM 595 C CA . ASN A 1 74 ? -3.257 5.740 -2.145 1.00 49.72 74 ASN A CA 1
ATOM 596 C C . ASN A 1 74 ? -3.759 4.829 -3.277 1.00 49.72 74 ASN A C 1
ATOM 598 O O . ASN A 1 74 ? -3.128 3.811 -3.565 1.00 49.72 74 ASN A O 1
ATOM 602 N N . ASN A 1 75 ? -4.865 5.139 -3.958 1.00 48.38 75 ASN A N 1
ATOM 603 C CA . ASN A 1 75 ? -5.229 4.359 -5.146 1.00 48.38 75 ASN A CA 1
ATOM 604 C C . ASN A 1 75 ? -6.155 5.131 -6.098 1.00 48.38 75 ASN A C 1
ATOM 606 O O . ASN A 1 75 ? -7.119 5.737 -5.627 1.00 48.38 75 ASN A O 1
ATOM 610 N N . PRO A 1 76 ? -5.969 5.058 -7.435 1.00 52.31 76 PRO A N 1
ATOM 611 C CA . PRO A 1 76 ? -7.068 5.343 -8.350 1.00 52.31 76 PRO A CA 1
ATOM 612 C C . PRO A 1 76 ? -8.281 4.481 -7.963 1.00 52.31 76 PRO A C 1
ATOM 614 O O . PRO A 1 76 ? -8.106 3.342 -7.516 1.00 52.31 76 PRO A O 1
ATOM 617 N N . PRO A 1 77 ? -9.507 5.013 -8.102 1.00 46.91 77 PRO A N 1
ATOM 618 C CA . PRO A 1 77 ? -10.694 4.461 -7.467 1.00 46.91 77 PRO A CA 1
ATOM 619 C C . PRO A 1 77 ? -10.876 2.993 -7.850 1.00 46.91 77 PRO A C 1
ATOM 621 O O . PRO A 1 77 ? -11.169 2.661 -9.001 1.00 46.91 77 PRO A O 1
ATOM 624 N N . ALA A 1 78 ? -10.714 2.106 -6.866 1.00 51.91 78 ALA A N 1
ATOM 625 C CA . ALA A 1 78 ? -11.173 0.736 -6.996 1.00 51.91 78 ALA A CA 1
ATOM 626 C C . ALA A 1 78 ? -12.679 0.775 -7.317 1.00 51.91 78 ALA A C 1
ATOM 628 O O . ALA A 1 78 ? -13.406 1.588 -6.733 1.00 51.91 78 ALA A O 1
ATOM 629 N N . PRO A 1 79 ? -13.171 -0.055 -8.257 1.00 49.22 79 PRO A N 1
ATOM 630 C CA . PRO A 1 79 ? -14.584 -0.065 -8.601 1.00 49.22 79 PRO A CA 1
ATOM 631 C C . PRO A 1 79 ? -15.398 -0.305 -7.330 1.00 49.22 79 PRO A C 1
ATOM 633 O O . PRO A 1 79 ? -15.124 -1.236 -6.570 1.00 49.22 79 PRO A O 1
ATOM 636 N N . LYS A 1 80 ? -16.352 0.605 -7.102 1.00 49.84 80 LYS A N 1
ATOM 637 C CA . LYS A 1 80 ? -17.201 0.702 -5.914 1.00 49.84 80 LYS A CA 1
ATOM 638 C C . LYS A 1 80 ? -17.667 -0.690 -5.491 1.00 49.84 80 LYS A C 1
ATOM 640 O O . LYS A 1 80 ? -18.258 -1.414 -6.290 1.00 49.84 80 LYS A O 1
ATOM 645 N N . ALA A 1 81 ? -17.390 -1.051 -4.239 1.00 50.75 81 ALA A N 1
ATOM 646 C CA . ALA A 1 81 ? -17.924 -2.251 -3.620 1.00 50.75 81 ALA A CA 1
ATOM 647 C C . ALA A 1 81 ? -19.449 -2.117 -3.537 1.00 50.75 81 ALA A C 1
ATOM 649 O O . ALA A 1 81 ? -20.003 -1.556 -2.593 1.00 50.75 81 ALA A O 1
ATOM 650 N N . GLU A 1 82 ? -20.131 -2.601 -4.570 1.00 50.38 82 GLU A N 1
ATOM 651 C CA . GLU A 1 82 ? -21.558 -2.861 -4.523 1.00 50.38 82 GLU A CA 1
ATOM 652 C C . GLU A 1 82 ? -21.831 -3.796 -3.345 1.00 50.38 82 GLU A C 1
ATOM 654 O O . GLU A 1 82 ? -21.100 -4.765 -3.108 1.00 50.38 82 GLU A O 1
ATOM 659 N N . LYS A 1 83 ? -22.863 -3.447 -2.572 1.00 46.66 83 LYS A N 1
ATOM 660 C CA . LYS A 1 83 ? -23.350 -4.188 -1.409 1.00 46.66 83 LYS A CA 1
ATOM 661 C C . LYS A 1 83 ? -23.339 -5.679 -1.737 1.00 46.66 83 LYS A C 1
ATOM 663 O O . LYS A 1 83 ? -24.113 -6.132 -2.578 1.00 46.66 83 LYS A O 1
ATOM 668 N N . ARG A 1 84 ? -22.445 -6.432 -1.090 1.00 44.97 84 ARG A N 1
ATOM 669 C CA . ARG A 1 84 ? -22.384 -7.886 -1.219 1.00 44.97 84 ARG A CA 1
ATOM 670 C C . ARG A 1 84 ? -23.655 -8.447 -0.597 1.00 44.97 84 ARG A C 1
ATOM 672 O O . ARG A 1 84 ? -23.692 -8.736 0.594 1.00 44.97 84 ARG A O 1
ATOM 679 N N . SER A 1 85 ? -24.696 -8.605 -1.407 1.00 45.69 85 SER A N 1
ATOM 680 C CA . SER A 1 85 ? -25.601 -9.723 -1.212 1.00 45.69 85 SER A CA 1
ATOM 681 C C . SER A 1 85 ? -24.704 -10.955 -1.195 1.00 45.69 85 SER A C 1
ATOM 683 O O . SER A 1 85 ? -23.989 -11.246 -2.154 1.00 45.69 85 SER A O 1
ATOM 685 N N . THR A 1 86 ? -24.613 -11.627 -0.056 1.00 49.97 86 THR A N 1
ATOM 686 C CA . THR A 1 86 ? -24.077 -12.980 -0.045 1.00 49.97 86 THR A CA 1
ATOM 687 C C . THR A 1 86 ? -24.960 -13.790 -0.994 1.00 49.97 86 THR A C 1
ATOM 689 O O . THR A 1 86 ? -26.165 -13.909 -0.788 1.00 49.97 86 THR A O 1
ATOM 692 N N . PRO A 1 87 ? -24.366 -14.272 -2.095 1.00 47.47 87 PRO A N 1
ATOM 693 C CA . PRO A 1 87 ? -24.099 -15.689 -2.154 1.00 47.47 87 PRO A CA 1
ATOM 694 C C . PRO A 1 87 ? -22.699 -15.930 -2.725 1.00 47.47 87 PRO A C 1
ATOM 696 O O . PRO A 1 87 ? -22.488 -16.107 -3.920 1.00 47.47 87 PRO A O 1
ATOM 699 N N . ALA A 1 88 ? -21.734 -16.086 -1.819 1.00 51.75 88 ALA A N 1
ATOM 700 C CA . ALA A 1 88 ? -20.611 -16.989 -2.073 1.00 51.75 88 ALA A CA 1
ATOM 701 C C . ALA A 1 88 ? -21.085 -18.462 -2.234 1.00 51.75 88 ALA A C 1
ATOM 703 O O . ALA A 1 88 ? -20.282 -19.349 -2.510 1.00 51.75 88 ALA A O 1
ATOM 704 N N . ALA A 1 89 ? -22.391 -18.725 -2.084 1.00 53.78 89 ALA A N 1
ATOM 705 C CA . ALA A 1 89 ? -23.061 -19.986 -2.354 1.00 53.78 89 ALA A CA 1
ATOM 706 C C . ALA A 1 89 ? -23.364 -20.147 -3.861 1.00 53.78 89 ALA A C 1
ATOM 708 O O . ALA A 1 89 ? -24.109 -19.368 -4.442 1.00 53.78 89 ALA A O 1
ATOM 709 N N . MET A 1 90 ? -22.808 -21.201 -4.468 1.00 51.09 90 MET A N 1
ATOM 710 C CA . MET A 1 90 ? -23.043 -21.684 -5.842 1.00 51.09 90 MET A CA 1
ATOM 711 C C . MET A 1 90 ? -22.440 -20.884 -7.011 1.00 51.09 90 MET A C 1
ATOM 713 O O . MET A 1 90 ? -23.106 -20.536 -7.979 1.00 51.09 90 MET A O 1
ATOM 717 N N . MET A 1 91 ? -21.116 -20.771 -7.040 1.00 54.22 91 MET A N 1
ATOM 718 C CA . MET A 1 9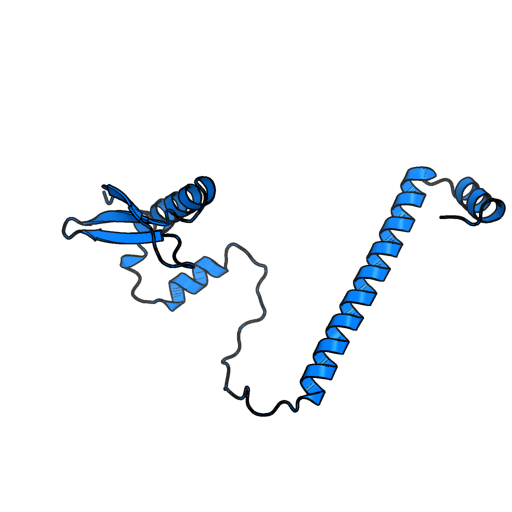1 ? -20.405 -20.916 -8.316 1.00 54.22 91 MET A CA 1
ATOM 719 C C . MET A 1 91 ? -19.813 -22.326 -8.314 1.00 54.22 91 MET A C 1
ATOM 721 O O . MET A 1 91 ? -18.988 -22.647 -7.461 1.00 54.22 91 MET A O 1
ATOM 725 N N . SER A 1 92 ? -20.279 -23.207 -9.207 1.00 68.00 92 SER A N 1
ATOM 726 C CA . SER A 1 92 ? -19.724 -24.566 -9.293 1.00 68.00 92 SER A CA 1
ATOM 727 C C . SER A 1 92 ? -18.206 -24.487 -9.485 1.00 68.00 92 SER A C 1
ATOM 729 O O . SER A 1 92 ? -17.709 -23.572 -10.148 1.00 68.00 92 SER A O 1
ATOM 731 N N . ARG A 1 93 ? -17.455 -25.432 -8.907 1.00 70.00 93 ARG A N 1
ATOM 732 C CA . ARG A 1 93 ? -15.982 -25.511 -8.984 1.00 70.00 93 ARG A CA 1
ATOM 733 C C . ARG A 1 93 ? -15.436 -25.207 -10.393 1.00 70.00 93 ARG A C 1
ATOM 735 O O . ARG A 1 93 ? -14.464 -24.471 -10.544 1.00 70.00 93 ARG A O 1
ATOM 742 N N . ASN A 1 94 ? -16.148 -25.664 -11.422 1.00 77.25 94 ASN A N 1
ATOM 743 C CA . ASN A 1 94 ? -15.832 -25.461 -12.836 1.00 77.25 94 ASN A CA 1
ATOM 744 C C . ASN A 1 94 ? -15.804 -23.981 -13.273 1.00 77.25 94 ASN A C 1
ATOM 746 O O . ASN A 1 94 ? -15.039 -23.611 -14.163 1.00 77.25 94 ASN A O 1
ATOM 750 N N . ILE A 1 95 ? -16.626 -23.114 -12.677 1.00 77.00 95 ILE A N 1
ATOM 751 C CA . ILE A 1 95 ? -16.672 -21.680 -13.002 1.00 77.00 95 ILE A CA 1
ATOM 752 C C . ILE A 1 95 ? -15.458 -20.960 -12.402 1.00 77.00 95 ILE A C 1
ATOM 754 O O . ILE A 1 95 ? -14.827 -20.143 -13.079 1.00 77.00 95 ILE A O 1
ATOM 758 N N . PHE A 1 96 ? -15.075 -21.311 -11.170 1.00 78.88 96 PHE A N 1
ATOM 759 C CA . PHE A 1 96 ? -13.856 -20.796 -10.543 1.00 78.88 96 PHE A CA 1
ATOM 760 C C . PHE A 1 96 ? -12.608 -21.208 -11.319 1.00 78.88 96 PHE A C 1
ATOM 762 O O . PHE A 1 96 ? -11.769 -20.363 -11.633 1.00 78.88 96 PHE A O 1
ATOM 769 N N . GLU A 1 97 ? -12.511 -22.479 -11.704 1.00 81.94 97 GLU A N 1
ATOM 770 C CA . GLU A 1 97 ? -11.386 -22.987 -12.490 1.00 81.94 97 GLU A CA 1
ATOM 771 C C . GLU A 1 97 ? -11.269 -22.273 -13.845 1.00 81.94 97 GLU A C 1
ATOM 773 O O . GLU A 1 97 ? -10.180 -21.821 -14.213 1.00 81.94 97 GLU A O 1
ATOM 778 N N . LYS A 1 98 ? -12.386 -22.063 -14.558 1.00 86.62 98 LYS A N 1
ATOM 779 C CA . LYS A 1 98 ? -12.409 -21.279 -15.808 1.00 86.62 98 LYS A CA 1
ATOM 780 C C . LYS A 1 98 ? -11.937 -19.840 -15.596 1.00 86.62 98 LYS A C 1
ATOM 782 O O . LYS A 1 98 ? -11.163 -19.322 -16.405 1.00 86.62 98 LYS A O 1
ATOM 787 N N . ARG A 1 99 ? -12.348 -19.199 -14.498 1.00 82.19 99 ARG A N 1
ATOM 788 C CA . ARG A 1 99 ? -11.938 -17.828 -14.158 1.00 82.19 99 ARG A CA 1
ATOM 789 C C . ARG A 1 99 ? -10.442 -17.744 -13.850 1.00 82.19 99 ARG A C 1
ATOM 791 O O . ARG A 1 99 ? -9.761 -16.870 -14.384 1.00 82.19 99 ARG A O 1
ATOM 798 N N . ILE A 1 100 ? -9.907 -18.692 -13.081 1.00 88.81 100 ILE A N 1
ATOM 799 C CA . ILE A 1 100 ? -8.467 -18.798 -12.796 1.00 88.81 100 ILE A CA 1
ATOM 800 C C . ILE A 1 100 ? -7.676 -19.005 -14.094 1.00 88.81 100 ILE A C 1
ATOM 802 O O . ILE A 1 100 ? -6.663 -18.339 -14.319 1.00 88.81 100 ILE A O 1
ATOM 806 N N . GLN A 1 101 ? -8.144 -19.880 -14.988 1.00 91.94 101 GLN A N 1
ATOM 807 C CA . GLN A 1 101 ? -7.503 -20.085 -16.288 1.00 91.94 101 GLN A CA 1
ATOM 808 C C . GLN A 1 101 ? -7.523 -18.819 -17.154 1.00 91.94 101 GLN A C 1
ATOM 810 O O . GLN A 1 101 ? -6.517 -18.508 -17.794 1.00 91.94 101 GLN A O 1
ATOM 815 N N . ALA A 1 102 ? -8.624 -18.063 -17.166 1.00 91.38 102 ALA A N 1
ATOM 816 C CA . ALA A 1 102 ? -8.717 -16.805 -17.905 1.00 91.38 102 ALA A CA 1
ATOM 817 C C . ALA A 1 102 ? -7.704 -15.766 -17.395 1.00 91.38 102 ALA A C 1
ATOM 819 O O . ALA A 1 102 ? -7.001 -15.144 -18.196 1.00 91.38 102 ALA A O 1
ATOM 820 N N . ILE A 1 103 ? -7.557 -15.643 -16.071 1.00 92.38 103 ILE A N 1
ATOM 821 C CA . ILE A 1 103 ? -6.563 -14.762 -15.440 1.00 92.38 103 ILE A CA 1
ATOM 822 C C . ILE A 1 103 ? -5.143 -15.178 -15.847 1.00 92.38 103 ILE A C 1
ATOM 824 O O . ILE A 1 103 ? -4.374 -14.345 -16.329 1.00 92.38 103 ILE A O 1
ATOM 828 N N . LYS A 1 104 ? -4.811 -16.473 -15.755 1.00 91.38 104 LYS A N 1
ATOM 829 C CA . LYS A 1 104 ? -3.495 -16.999 -16.166 1.00 91.38 104 LYS A CA 1
ATOM 830 C C . LYS A 1 104 ? -3.203 -16.747 -17.651 1.00 91.38 104 LYS A C 1
ATOM 832 O O . LYS A 1 104 ? -2.087 -16.374 -18.010 1.00 91.38 104 LYS A O 1
ATOM 837 N N . ARG A 1 105 ? -4.200 -16.901 -18.532 1.00 93.06 105 ARG A N 1
ATOM 838 C CA . ARG A 1 105 ? -4.064 -16.600 -19.971 1.00 93.06 105 ARG A CA 1
ATOM 839 C C . ARG A 1 105 ? -3.783 -15.119 -20.212 1.00 93.06 105 ARG A C 1
ATOM 841 O O . ARG A 1 105 ? -2.897 -14.803 -21.004 1.00 93.06 105 ARG A O 1
ATOM 848 N N . ARG A 1 106 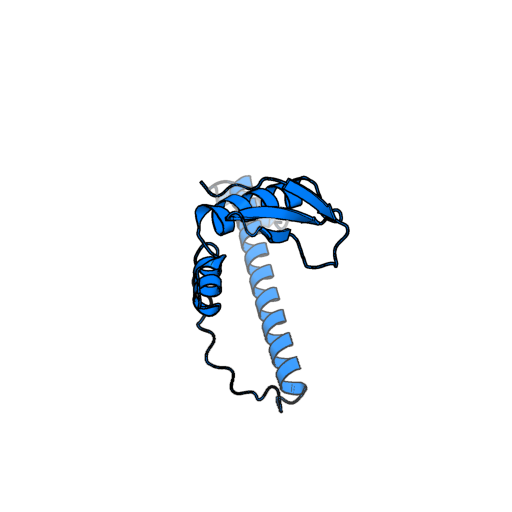? -4.492 -14.223 -19.518 1.00 91.25 106 ARG A N 1
ATOM 849 C CA . ARG A 1 106 ? -4.263 -12.772 -19.597 1.00 91.25 106 ARG A CA 1
ATOM 850 C C . ARG A 1 106 ? -2.852 -12.409 -19.141 1.00 91.25 106 ARG A C 1
ATOM 852 O O . ARG A 1 106 ? -2.148 -11.720 -19.869 1.00 91.25 106 ARG A O 1
ATOM 859 N N . GLN A 1 107 ? -2.407 -12.946 -18.006 1.00 88.31 107 GLN A N 1
ATOM 860 C CA . GLN A 1 107 ? -1.042 -12.746 -17.512 1.00 88.31 107 GLN A CA 1
ATOM 861 C C . GLN A 1 107 ? 0.011 -13.231 -18.516 1.00 88.31 107 GLN A C 1
ATOM 863 O O . GLN A 1 107 ? 0.996 -12.540 -18.760 1.00 88.31 107 GLN A O 1
ATOM 868 N N . ARG A 1 108 ? -0.209 -14.386 -19.161 1.00 92.44 108 ARG A N 1
ATOM 869 C CA . ARG A 1 108 ? 0.694 -14.889 -20.208 1.00 92.44 108 ARG A CA 1
ATOM 870 C C . ARG A 1 108 ? 0.760 -13.957 -21.421 1.00 92.44 108 ARG A C 1
ATOM 872 O O . ARG A 1 108 ? 1.840 -13.805 -21.980 1.00 92.44 108 ARG A O 1
ATOM 879 N N . ARG A 1 109 ? -0.359 -13.348 -21.834 1.00 93.94 109 ARG A N 1
ATOM 880 C CA . ARG A 1 109 ? -0.371 -12.355 -22.927 1.00 93.94 109 ARG A CA 1
ATOM 881 C C . ARG A 1 109 ? 0.441 -11.119 -22.556 1.00 93.94 109 ARG A C 1
ATOM 883 O O . ARG A 1 109 ? 1.346 -10.774 -23.301 1.00 93.94 109 ARG A O 1
ATOM 890 N N . ILE A 1 11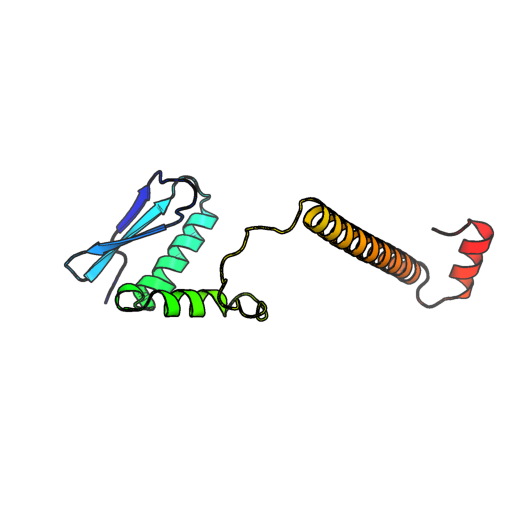0 ? 0.197 -10.559 -21.372 1.00 92.12 110 ILE A N 1
ATOM 891 C CA . ILE A 1 110 ? 0.931 -9.392 -20.862 1.00 92.12 110 ILE A CA 1
ATOM 892 C C . ILE A 1 110 ? 2.438 -9.677 -20.816 1.00 92.12 110 ILE A C 1
ATOM 894 O O . ILE A 1 110 ? 3.230 -8.888 -21.316 1.00 92.12 110 ILE A O 1
ATOM 898 N N . ARG A 1 111 ? 2.851 -10.847 -20.307 1.00 91.19 111 ARG A N 1
ATOM 899 C CA . ARG A 1 111 ? 4.270 -11.247 -20.299 1.00 91.19 111 ARG A CA 1
ATOM 900 C C . ARG A 1 111 ? 4.875 -11.343 -21.700 1.00 91.19 111 ARG A C 1
ATOM 902 O O . ARG A 1 111 ? 6.022 -10.960 -21.887 1.00 91.19 111 ARG A O 1
ATOM 909 N N . LYS A 1 112 ? 4.127 -11.860 -22.681 1.00 93.31 112 LYS A N 1
ATOM 910 C CA . LYS A 1 112 ? 4.594 -11.935 -24.074 1.00 93.31 112 LYS A CA 1
ATOM 911 C C . LYS A 1 112 ? 4.750 -10.553 -24.701 1.00 93.31 112 LYS A C 1
ATOM 913 O O . LYS A 1 112 ? 5.704 -10.351 -25.443 1.00 93.31 112 LYS A O 1
ATOM 918 N N . GLU A 1 113 ? 3.827 -9.636 -24.424 1.00 92.94 113 GLU A N 1
ATOM 919 C CA . GLU A 1 113 ? 3.922 -8.257 -24.907 1.00 92.94 113 GLU A CA 1
ATOM 920 C C . GLU A 1 113 ? 5.110 -7.534 -24.282 1.00 92.94 113 GLU A C 1
ATOM 922 O O . GLU A 1 113 ? 5.912 -6.972 -25.019 1.00 92.94 113 GLU A O 1
ATOM 927 N N . LEU A 1 114 ? 5.306 -7.657 -22.967 1.00 91.75 114 LEU A N 1
ATOM 928 C CA . LEU A 1 114 ? 6.487 -7.116 -22.288 1.00 91.75 114 LEU A CA 1
ATOM 929 C C . LEU A 1 114 ? 7.789 -7.655 -22.891 1.00 91.75 114 LEU A C 1
ATOM 931 O O . LEU A 1 114 ? 8.659 -6.875 -23.256 1.00 91.75 114 LEU A O 1
ATOM 935 N N . ALA A 1 115 ? 7.892 -8.970 -23.100 1.00 91.00 115 ALA A N 1
ATOM 936 C CA . ALA A 1 115 ? 9.070 -9.581 -23.720 1.00 91.00 115 ALA A CA 1
ATOM 937 C C . ALA A 1 115 ? 9.266 -9.185 -25.198 1.00 91.00 115 ALA A C 1
ATOM 939 O O . ALA A 1 115 ? 10.355 -9.336 -25.750 1.00 91.00 115 ALA A O 1
ATOM 940 N N . ARG A 1 116 ? 8.213 -8.735 -25.891 1.00 88.94 116 ARG A N 1
ATOM 941 C CA . ARG A 1 116 ? 8.330 -8.169 -27.241 1.00 88.94 116 ARG A CA 1
ATOM 942 C C . ARG A 1 116 ? 8.870 -6.745 -27.170 1.00 88.94 116 ARG A C 1
ATOM 944 O O . ARG A 1 116 ? 9.860 -6.468 -27.832 1.00 88.94 116 ARG A O 1
ATOM 951 N N . VAL A 1 117 ? 8.265 -5.901 -26.336 1.00 89.88 117 VAL A N 1
ATOM 952 C CA . VAL A 1 117 ? 8.694 -4.512 -26.130 1.00 89.88 117 VAL A CA 1
ATOM 953 C C . VAL A 1 117 ? 10.146 -4.455 -25.658 1.00 89.88 117 VAL A C 1
ATOM 955 O O . VAL A 1 117 ? 10.911 -3.655 -26.175 1.00 89.88 117 VAL A O 1
ATOM 958 N N . GLU A 1 118 ? 10.560 -5.343 -24.753 1.00 86.94 118 GLU A N 1
ATOM 959 C CA . GLU A 1 118 ? 11.946 -5.414 -24.279 1.00 86.94 118 GLU A CA 1
ATOM 960 C C . GLU A 1 118 ? 12.930 -5.773 -25.404 1.00 86.94 118 GLU A C 1
ATOM 962 O O . GLU A 1 118 ? 14.002 -5.179 -25.511 1.00 86.94 118 GLU A O 1
ATOM 967 N N . ARG A 1 119 ? 12.569 -6.722 -26.280 1.00 84.56 119 ARG A N 1
ATOM 968 C CA . ARG A 1 119 ? 13.385 -7.051 -27.460 1.00 84.56 119 ARG A CA 1
ATOM 969 C C . ARG A 1 119 ? 13.455 -5.880 -28.433 1.00 84.56 119 ARG A C 1
ATOM 971 O O . ARG A 1 119 ? 14.533 -5.588 -28.939 1.00 84.56 119 ARG A O 1
ATOM 978 N N . ASP A 1 120 ? 12.334 -5.207 -28.671 1.00 82.69 120 ASP A N 1
ATOM 979 C CA . ASP A 1 120 ? 12.283 -4.038 -29.547 1.00 82.69 120 ASP A CA 1
ATOM 980 C C . ASP A 1 120 ? 13.119 -2.877 -28.975 1.00 82.69 120 ASP A C 1
ATOM 982 O O . ASP A 1 120 ? 13.876 -2.260 -29.722 1.00 82.69 120 ASP A O 1
ATOM 986 N N . MET A 1 121 ? 13.082 -2.653 -27.655 1.00 84.94 121 MET A N 1
ATOM 987 C CA . MET A 1 121 ? 13.959 -1.704 -26.955 1.00 84.94 121 MET A CA 1
ATOM 988 C C . MET A 1 121 ? 15.437 -2.049 -27.134 1.00 84.94 121 MET A C 1
ATOM 990 O O . MET A 1 121 ? 16.200 -1.192 -27.561 1.00 84.94 121 MET A O 1
ATOM 994 N N . LYS A 1 122 ? 15.844 -3.300 -26.881 1.00 83.62 122 LYS A N 1
ATOM 995 C CA . LYS A 1 122 ? 17.249 -3.723 -27.043 1.00 83.62 122 LYS A CA 1
ATOM 996 C C . LYS A 1 122 ? 17.753 -3.540 -28.474 1.00 83.62 122 LYS A C 1
ATOM 998 O O . LYS A 1 122 ? 18.909 -3.182 -28.678 1.00 83.62 122 LYS A O 1
ATOM 1003 N N . LYS A 1 123 ? 16.894 -3.769 -29.474 1.00 77.75 123 LYS A N 1
ATOM 1004 C CA . LYS A 1 123 ? 17.224 -3.497 -30.882 1.00 77.75 123 LYS A CA 1
ATOM 1005 C C . LYS A 1 123 ? 17.409 -1.997 -31.125 1.00 77.75 123 LYS A C 1
ATOM 1007 O O . LYS A 1 123 ? 18.349 -1.614 -31.811 1.00 77.75 123 LYS A O 1
ATOM 1012 N N . LEU A 1 124 ? 16.556 -1.160 -30.539 1.00 79.31 124 LEU A N 1
ATOM 1013 C CA . LEU A 1 124 ? 16.664 0.295 -30.648 1.00 79.31 124 LEU A CA 1
ATOM 1014 C C . LEU A 1 124 ? 17.925 0.838 -29.954 1.00 79.31 124 LEU A C 1
ATOM 1016 O O . LEU A 1 124 ? 18.586 1.711 -30.498 1.00 79.31 124 LEU A O 1
ATOM 1020 N N . GLU A 1 125 ? 18.293 0.300 -28.791 1.00 79.06 125 GLU A N 1
ATOM 1021 C CA . GLU A 1 125 ? 19.525 0.671 -28.078 1.00 79.06 125 GLU A CA 1
ATOM 1022 C C . GLU A 1 125 ? 20.789 0.270 -28.851 1.00 79.06 125 GLU A C 1
ATOM 1024 O O . GLU A 1 125 ? 21.765 1.015 -28.857 1.00 79.06 125 GLU A O 1
ATOM 1029 N N . ARG A 1 126 ? 20.779 -0.894 -29.519 1.00 75.19 126 ARG A N 1
ATOM 1030 C CA . ARG A 1 126 ? 21.945 -1.422 -30.246 1.00 75.19 126 ARG A CA 1
ATOM 1031 C C . ARG A 1 126 ? 22.193 -0.730 -31.589 1.00 75.19 126 ARG A C 1
ATOM 1033 O O . ARG A 1 126 ? 23.348 -0.482 -31.918 1.00 75.19 126 ARG A O 1
ATOM 1040 N N . TYR A 1 127 ? 21.143 -0.441 -32.361 1.00 77.00 127 TYR A N 1
ATOM 1041 C CA . TYR A 1 127 ? 21.280 0.091 -33.731 1.00 77.00 127 TYR A CA 1
ATOM 1042 C C . TYR A 1 127 ? 20.743 1.517 -33.906 1.00 77.00 127 TYR A C 1
ATOM 1044 O O . TYR A 1 127 ? 20.881 2.105 -34.977 1.00 77.00 127 TYR A O 1
ATOM 1052 N N . GLY A 1 128 ? 20.093 2.089 -32.891 1.00 74.69 128 GLY A N 1
ATOM 1053 C CA . GLY A 1 128 ? 19.424 3.381 -33.013 1.00 74.69 128 GLY A CA 1
ATOM 1054 C C . GLY A 1 128 ? 18.289 3.343 -34.042 1.00 74.69 128 GLY A C 1
ATOM 1055 O O . GLY A 1 128 ? 17.417 2.472 -34.003 1.00 74.69 128 GLY A O 1
ATOM 1056 N N . VAL A 1 129 ? 18.292 4.307 -34.967 1.00 73.75 129 VAL A N 1
ATOM 1057 C CA . VAL A 1 129 ? 17.297 4.434 -36.054 1.00 73.75 129 VAL A CA 1
ATOM 1058 C C . VAL A 1 129 ? 17.763 3.722 -37.336 1.00 73.75 129 VAL A C 1
ATOM 1060 O O . VAL A 1 129 ? 17.048 3.716 -38.337 1.00 73.75 129 VAL A O 1
ATOM 1063 N N . ASP A 1 130 ? 18.957 3.121 -37.331 1.00 77.69 130 ASP A N 1
ATOM 1064 C CA . ASP A 1 130 ? 19.585 2.637 -38.555 1.00 77.69 130 ASP A CA 1
ATOM 1065 C C . ASP A 1 130 ? 19.063 1.249 -38.955 1.00 77.69 130 ASP A C 1
ATOM 1067 O O . ASP A 1 130 ? 19.430 0.201 -38.414 1.00 77.69 130 ASP A O 1
ATOM 1071 N N . PHE A 1 131 ? 18.123 1.253 -39.899 1.00 70.56 131 PHE A N 1
ATOM 1072 C CA . PHE A 1 131 ? 17.341 0.080 -40.283 1.00 70.56 131 PHE A CA 1
ATOM 1073 C C . PHE A 1 131 ? 18.174 -0.989 -41.008 1.00 70.56 131 PHE A C 1
ATOM 1075 O O . PHE A 1 131 ? 17.900 -2.182 -40.869 1.00 70.56 131 PHE A O 1
ATOM 1082 N N . PHE A 1 132 ? 19.202 -0.577 -41.755 1.00 73.69 132 PHE A N 1
ATOM 1083 C CA . PHE A 1 132 ? 20.024 -1.482 -42.563 1.00 73.69 132 PHE A CA 1
ATOM 1084 C C . PHE A 1 132 ? 20.948 -2.349 -41.705 1.00 73.69 132 PHE A C 1
ATOM 1086 O O . PHE A 1 132 ? 20.981 -3.561 -41.904 1.00 73.69 132 PHE A O 1
ATOM 1093 N N . ALA A 1 133 ? 21.592 -1.765 -40.690 1.00 70.94 133 ALA A N 1
ATOM 1094 C CA . ALA A 1 133 ? 22.431 -2.504 -39.743 1.00 70.94 133 ALA A CA 1
ATOM 1095 C C . ALA A 1 133 ? 21.626 -3.575 -38.982 1.00 70.94 133 ALA A C 1
ATOM 1097 O O . ALA A 1 133 ? 22.077 -4.704 -38.796 1.00 70.94 133 ALA A O 1
ATOM 1098 N N . ARG A 1 134 ? 20.379 -3.249 -38.613 1.00 70.38 134 ARG A N 1
ATOM 1099 C CA . ARG A 1 134 ? 19.453 -4.191 -37.970 1.00 70.38 134 ARG A CA 1
ATOM 1100 C C . ARG A 1 134 ? 19.066 -5.357 -38.888 1.00 70.38 134 ARG A C 1
ATOM 1102 O O . ARG A 1 134 ? 19.008 -6.494 -38.426 1.00 70.38 134 ARG A O 1
ATOM 1109 N N . ALA A 1 135 ? 18.760 -5.077 -40.156 1.00 70.62 135 ALA A N 1
ATOM 1110 C CA . ALA A 1 135 ? 18.352 -6.096 -41.125 1.00 70.62 135 ALA A CA 1
ATOM 1111 C C . ALA A 1 135 ? 19.512 -7.031 -41.515 1.00 70.62 135 ALA A C 1
ATOM 1113 O O . ALA A 1 135 ? 19.301 -8.228 -41.700 1.00 70.62 135 ALA A O 1
ATOM 1114 N N . GLU A 1 136 ? 20.733 -6.500 -41.596 1.00 73.12 136 GLU A N 1
ATOM 1115 C CA . GLU A 1 136 ? 21.944 -7.268 -41.893 1.00 73.12 136 GLU A CA 1
ATOM 1116 C C . GLU A 1 136 ? 22.284 -8.265 -40.770 1.00 73.12 136 GLU A C 1
ATOM 1118 O O . GLU A 1 136 ? 22.515 -9.443 -41.045 1.00 73.12 136 GLU A O 1
ATOM 1123 N N . GLU A 1 137 ? 22.224 -7.848 -39.500 1.00 70.88 137 GLU A N 1
ATOM 1124 C CA . GLU A 1 137 ? 22.499 -8.739 -38.361 1.00 70.88 137 GLU A CA 1
ATOM 1125 C C . GLU A 1 137 ? 21.426 -9.833 -38.196 1.00 70.88 137 GLU A C 1
ATOM 1127 O O . GLU A 1 137 ? 21.751 -10.984 -37.891 1.00 70.88 137 GLU A O 1
ATOM 1132 N N . GLU A 1 138 ? 20.150 -9.518 -38.457 1.00 73.19 138 GLU A N 1
ATOM 1133 C CA . GLU A 1 138 ? 19.075 -10.522 -38.474 1.00 73.19 138 GLU A CA 1
ATOM 1134 C C . GLU A 1 138 ? 19.274 -11.562 -39.590 1.00 73.19 138 GLU A C 1
ATOM 1136 O O . GLU A 1 138 ? 18.990 -12.742 -39.380 1.00 73.19 138 GLU A O 1
ATOM 1141 N N . HIS A 1 139 ? 19.801 -11.156 -40.751 1.00 73.25 139 HIS A N 1
ATOM 1142 C CA . HIS A 1 139 ? 20.034 -12.058 -41.880 1.00 73.25 139 HIS A CA 1
ATOM 1143 C C . HIS A 1 139 ? 21.289 -12.929 -41.709 1.00 73.25 139 HIS A C 1
ATOM 1145 O O . HIS A 1 139 ? 21.259 -14.113 -42.042 1.00 73.25 139 HIS A O 1
ATOM 1151 N N . LEU A 1 140 ? 22.378 -12.365 -41.173 1.00 71.88 140 LEU A N 1
ATOM 1152 C CA . LEU A 1 140 ? 23.667 -13.055 -41.022 1.00 71.88 140 LEU A CA 1
ATOM 1153 C C . LEU A 1 140 ? 23.753 -13.920 -39.762 1.00 71.88 140 LEU A C 1
ATOM 1155 O O . LEU A 1 140 ? 24.355 -14.992 -39.795 1.00 71.88 140 LEU A O 1
ATOM 1159 N N . TYR A 1 141 ? 23.158 -13.472 -38.655 1.00 74.06 141 TYR A N 1
ATOM 1160 C CA . TYR A 1 141 ? 23.318 -14.110 -37.343 1.00 74.06 141 TYR A CA 1
ATOM 1161 C C . TYR A 1 141 ? 21.993 -14.580 -36.733 1.00 74.06 141 TYR A C 1
ATOM 1163 O O . TYR A 1 141 ? 21.965 -15.053 -35.598 1.00 74.06 141 TYR A O 1
ATOM 1171 N N . GLY A 1 142 ? 20.892 -14.475 -37.483 1.00 63.69 142 GLY A N 1
ATOM 1172 C CA . GLY A 1 142 ? 19.567 -14.951 -37.079 1.00 63.69 142 GLY A CA 1
A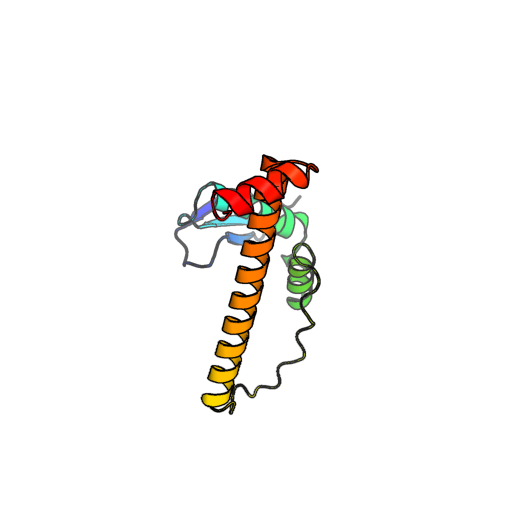TOM 1173 C C . GLY A 1 142 ? 18.815 -14.030 -36.116 1.00 63.69 142 GLY A C 1
ATOM 1174 O O . GLY A 1 142 ? 17.673 -14.331 -35.771 1.00 63.69 142 GLY A O 1
ATOM 1175 N N . GLY A 1 143 ? 19.416 -12.903 -35.718 1.00 62.66 143 GLY A N 1
ATOM 1176 C CA . GLY A 1 143 ? 18.835 -11.953 -34.770 1.00 62.66 143 GLY A CA 1
ATOM 1177 C C . GLY A 1 143 ? 18.686 -12.505 -33.343 1.00 62.66 143 GLY A C 1
ATOM 1178 O O . GLY A 1 143 ? 18.618 -13.708 -33.110 1.00 62.66 143 GLY A O 1
ATOM 1179 N N . LEU A 1 144 ? 18.627 -11.596 -32.367 1.00 57.38 144 LEU A N 1
ATOM 1180 C CA . LEU A 1 144 ? 18.282 -11.898 -30.967 1.00 57.38 144 LEU A CA 1
ATOM 1181 C C . LEU A 1 144 ? 16.767 -12.059 -30.752 1.00 57.38 144 LEU A C 1
ATOM 1183 O O . LEU A 1 144 ? 15.982 -11.234 -31.293 1.00 57.38 144 LEU A O 1
#

Foldseek 3Di:
DEEAPEEEEDQDDPPDAKDWDADPVNYIHIYGHPPDDPVSNVVVVCCCCVCVRVVVPVPPPDPVVVVVVVVPPPDDDDPDPDPDPDDPPDPPPVNVVVVVVVVVVVVVVVVVVVVVVVLVVVLCVVQPPPVVVSVVCCVPVVGD